Protein AF-A0A0F0GX38-F1 (afdb_monomer)

Sequence (112 aa):
VSAEQLSAAAPGAGDLFELDWVPVPTAAGTDLRPDTVTLPPAPATDPPAAAREIVHRALGTLQQRVAAASEGARLVVVPRGAVALDGVRDLAQAGTRGLVRVAADEHPDCLV

Foldseek 3Di:
DDPVVVVVPFDDPPDPDGDDDDDDPDDPDDPQPAAEDEQDQDDPPPQVVSLVVSLVVLVVVLVVPVVVDDQQHEHEYDQPQCDDPVGRPHNSSVSSVVVLVVVCVVCVSHYD

Nearest PDB structures (foldseek):
  4kwh-assembly1_B  TM=5.825E-01  e=1.080E+00  Streptomyces cyanogenus
  5g4j-assembly1_B  TM=4.603E-01  e=1.976E+00  Paenarthrobacter aurescens TC1
  7s2l-assembly1_C-3  TM=4.080E-01  e=6.614E+00  uncultured bacterium

Structure (mmCIF, N/CA/C/O backbone):
data_AF-A0A0F0GX38-F1
#
_entry.id   AF-A0A0F0GX38-F1
#
loop_
_atom_site.group_PDB
_atom_site.id
_atom_site.type_symbol
_atom_site.label_atom_id
_atom_site.label_alt_id
_atom_site.label_comp_id
_atom_site.label_asym_id
_atom_site.label_entity_id
_atom_site.label_seq_id
_atom_site.pdbx_PDB_ins_code
_atom_site.Cartn_x
_atom_site.Cartn_y
_atom_site.Cartn_z
_atom_site.occupancy
_atom_site.B_iso_or_equiv
_atom_site.auth_seq_id
_atom_site.auth_comp_id
_atom_site.auth_asym_id
_atom_site.auth_atom_id
_atom_site.pdbx_PDB_model_num
ATOM 1 N N . VAL A 1 1 ? -15.459 -4.371 -7.464 1.00 57.16 1 VAL A N 1
ATOM 2 C CA . VAL A 1 1 ? -16.040 -5.725 -7.574 1.00 57.16 1 VAL A CA 1
ATOM 3 C C . VAL A 1 1 ? -17.541 -5.572 -7.420 1.00 57.16 1 VAL A C 1
ATOM 5 O O . VAL A 1 1 ? -17.949 -4.937 -6.455 1.00 57.16 1 VAL A O 1
ATOM 8 N N . SER A 1 2 ? -18.342 -6.016 -8.387 1.00 66.56 2 SER A N 1
ATOM 9 C CA . SER A 1 2 ? -19.810 -5.956 -8.313 1.00 66.56 2 SER A CA 1
ATOM 10 C C . SER A 1 2 ? -20.390 -7.200 -7.627 1.00 66.56 2 SER A C 1
ATOM 12 O O . SER A 1 2 ? -19.735 -8.239 -7.562 1.00 66.56 2 SER A O 1
ATOM 14 N N . ALA A 1 3 ? -21.629 -7.110 -7.131 1.00 66.19 3 ALA A N 1
ATOM 15 C CA . ALA A 1 3 ? -22.336 -8.249 -6.530 1.00 66.19 3 ALA A CA 1
ATOM 16 C C . ALA A 1 3 ? -22.475 -9.429 -7.512 1.00 66.19 3 ALA A C 1
ATOM 18 O O . ALA A 1 3 ? -22.337 -10.588 -7.138 1.00 66.19 3 ALA A O 1
ATOM 19 N N . GLU A 1 4 ? -22.656 -9.116 -8.793 1.00 67.50 4 GLU A N 1
ATOM 20 C CA . GLU A 1 4 ? -22.734 -10.089 -9.881 1.00 67.50 4 GLU A CA 1
ATOM 21 C C . GLU A 1 4 ? -21.400 -10.828 -10.100 1.00 67.50 4 GLU A C 1
ATOM 23 O O . GLU A 1 4 ? -21.388 -12.042 -10.285 1.00 67.50 4 GLU A O 1
ATOM 28 N N . GLN A 1 5 ? -20.261 -10.131 -9.973 1.00 64.94 5 GLN A N 1
ATOM 29 C CA . GLN A 1 5 ? -18.929 -10.751 -10.027 1.00 64.94 5 GLN A CA 1
ATOM 30 C C . GLN A 1 5 ? -18.655 -11.677 -8.834 1.00 64.94 5 GLN A C 1
ATOM 32 O O . GLN A 1 5 ? -17.962 -12.677 -8.993 1.00 64.94 5 GLN A O 1
ATOM 37 N N . LEU A 1 6 ? -19.189 -11.355 -7.651 1.00 63.41 6 LEU A N 1
ATOM 38 C CA . LEU A 1 6 ? -19.097 -12.208 -6.461 1.00 63.41 6 LEU A CA 1
ATOM 39 C C . LEU A 1 6 ? -19.958 -13.467 -6.602 1.00 63.41 6 LEU A C 1
ATOM 41 O O . LEU A 1 6 ? -19.495 -14.562 -6.293 1.00 63.41 6 LEU A O 1
ATOM 45 N N . SER A 1 7 ? -21.177 -13.329 -7.125 1.00 65.00 7 SER A N 1
ATOM 46 C CA . SER A 1 7 ? -22.082 -14.466 -7.316 1.00 65.00 7 SER A CA 1
ATOM 47 C C . SER A 1 7 ? -21.594 -15.437 -8.394 1.00 65.00 7 SER A C 1
ATOM 49 O O . SER A 1 7 ? -21.833 -16.634 -8.283 1.00 65.00 7 SER A O 1
ATOM 51 N N . ALA A 1 8 ? -20.883 -14.946 -9.414 1.00 67.12 8 ALA A N 1
ATOM 52 C CA . ALA A 1 8 ? -20.277 -15.784 -10.450 1.00 67.12 8 ALA A CA 1
ATOM 53 C C . ALA A 1 8 ? -19.110 -16.657 -9.941 1.00 67.12 8 ALA A C 1
ATOM 55 O O . ALA A 1 8 ? -18.725 -17.605 -10.618 1.00 67.12 8 ALA A O 1
ATOM 56 N N . ALA A 1 9 ? -18.549 -16.346 -8.767 1.00 65.50 9 ALA A N 1
ATOM 57 C CA . ALA A 1 9 ? -17.516 -17.147 -8.111 1.00 65.50 9 ALA A CA 1
ATOM 58 C C . ALA A 1 9 ? -18.089 -18.187 -7.126 1.00 65.50 9 ALA A C 1
ATOM 60 O O . ALA A 1 9 ? -17.315 -18.869 -6.453 1.00 65.50 9 ALA A O 1
ATOM 61 N N . ALA A 1 10 ? -19.418 -18.293 -7.003 1.00 65.19 10 ALA A N 1
ATOM 62 C CA . ALA A 1 10 ? -20.049 -19.275 -6.129 1.00 65.19 10 ALA A CA 1
ATOM 63 C C . ALA A 1 10 ? -19.844 -20.706 -6.673 1.00 65.19 10 ALA A C 1
ATOM 65 O O . ALA A 1 10 ? -19.978 -20.918 -7.884 1.00 65.19 10 ALA A O 1
ATOM 66 N N . PRO A 1 11 ? -19.516 -21.684 -5.809 1.00 63.75 11 PRO A N 1
ATOM 67 C CA . PRO A 1 11 ? -19.329 -23.070 -6.224 1.00 63.75 11 PRO A CA 1
ATOM 68 C C . PRO A 1 11 ? -20.618 -23.649 -6.824 1.00 63.75 11 PRO A C 1
ATOM 70 O O . PRO A 1 11 ? -21.731 -23.331 -6.400 1.00 63.75 11 PRO A O 1
ATOM 73 N N . GLY A 1 12 ? -20.464 -24.480 -7.855 1.00 67.50 12 GLY A N 1
ATOM 74 C CA . GLY A 1 12 ? -21.583 -25.109 -8.556 1.00 67.50 12 GLY A CA 1
ATOM 75 C C . GLY A 1 12 ? -22.160 -26.301 -7.788 1.00 67.50 12 GLY A C 1
ATOM 76 O O . GLY A 1 12 ? -21.498 -26.898 -6.940 1.00 67.50 12 GLY A O 1
ATOM 77 N N . ALA A 1 13 ? -23.393 -26.694 -8.121 1.00 61.25 13 ALA A N 1
ATOM 78 C CA . ALA A 1 13 ? -24.022 -27.883 -7.547 1.00 61.25 13 ALA A CA 1
ATOM 79 C C . ALA A 1 13 ? -23.173 -29.139 -7.839 1.00 61.25 13 ALA A C 1
ATOM 81 O O . ALA A 1 13 ? -23.097 -29.585 -8.985 1.00 61.25 13 ALA A O 1
ATOM 82 N N . GLY A 1 14 ? -22.533 -29.690 -6.802 1.00 65.31 14 GLY A N 1
ATOM 83 C CA . GLY A 1 14 ? -21.636 -30.849 -6.894 1.00 65.31 14 GLY A CA 1
ATOM 84 C C . GLY A 1 14 ? -20.295 -30.695 -6.167 1.00 65.31 14 GLY A C 1
ATOM 85 O O . GLY A 1 14 ? -19.586 -31.692 -6.030 1.00 65.31 14 GLY A O 1
ATOM 86 N N . ASP A 1 15 ? -19.950 -29.500 -5.680 1.00 71.62 15 ASP A N 1
ATOM 87 C CA . ASP A 1 15 ? -18.754 -29.315 -4.853 1.00 71.62 15 ASP A CA 1
ATOM 88 C C . ASP A 1 15 ? -18.929 -29.899 -3.442 1.00 71.62 15 ASP A C 1
ATOM 90 O O . ASP A 1 15 ? -19.981 -29.794 -2.814 1.00 71.62 15 ASP A O 1
ATOM 94 N N . LEU A 1 16 ? -17.859 -30.513 -2.927 1.00 74.12 16 LEU A N 1
ATOM 95 C CA . LEU A 1 16 ? -17.801 -31.110 -1.583 1.00 74.12 16 LEU A CA 1
ATOM 96 C C . LEU A 1 16 ? -17.923 -30.078 -0.450 1.00 74.12 16 LEU A C 1
ATOM 98 O O . LEU A 1 16 ? -18.174 -30.458 0.693 1.00 74.12 16 LEU A O 1
ATOM 102 N N . PHE A 1 17 ? -17.732 -28.794 -0.759 1.00 63.66 17 PHE A N 1
ATOM 103 C CA . PHE A 1 17 ? -17.811 -27.687 0.185 1.00 63.66 17 PHE A CA 1
ATOM 104 C C . PHE A 1 17 ? -18.689 -26.576 -0.392 1.00 63.66 17 PHE A C 1
ATOM 106 O O . PHE A 1 17 ? -18.476 -26.132 -1.518 1.00 63.66 17 PHE A O 1
ATOM 113 N N . GLU A 1 18 ? -19.657 -26.115 0.397 1.00 66.62 18 GLU A N 1
ATOM 114 C CA . GLU A 1 18 ? -20.536 -24.997 0.056 1.00 66.62 18 GLU A CA 1
ATOM 115 C C . GLU A 1 18 ? -19.949 -23.693 0.611 1.00 66.62 18 GLU A C 1
ATOM 117 O O . GLU A 1 18 ? -19.464 -23.652 1.746 1.00 66.62 18 GLU A O 1
ATOM 122 N N . LEU A 1 19 ? -19.960 -22.632 -0.198 1.00 68.38 19 LEU A N 1
ATOM 123 C CA . LEU A 1 19 ? -19.465 -21.313 0.186 1.00 68.38 19 LEU A CA 1
ATOM 124 C C . LEU A 1 19 ? -20.644 -20.343 0.233 1.00 68.38 19 LEU A C 1
ATOM 126 O O . LEU A 1 19 ? -21.160 -19.942 -0.809 1.00 68.38 19 LEU A O 1
ATOM 130 N N . ASP A 1 20 ? -21.055 -19.981 1.448 1.00 70.38 20 ASP A N 1
ATOM 131 C CA . ASP A 1 20 ? -22.139 -19.031 1.686 1.00 70.38 20 ASP A CA 1
ATOM 132 C C . ASP A 1 20 ? -21.570 -17.638 1.994 1.00 70.38 20 ASP A C 1
ATOM 134 O O . ASP A 1 20 ? -20.786 -17.444 2.930 1.00 70.38 20 ASP A O 1
ATOM 138 N N . TRP A 1 21 ? -21.941 -16.656 1.174 1.00 79.19 21 TRP A N 1
ATOM 139 C CA . TRP A 1 21 ? -21.519 -15.270 1.348 1.00 79.19 21 TRP A CA 1
ATOM 140 C C . TRP A 1 21 ? -22.539 -14.532 2.210 1.00 79.19 21 TRP A C 1
ATOM 142 O O . TRP A 1 21 ? -23.568 -14.071 1.720 1.00 79.19 21 TRP A O 1
ATOM 152 N N . VA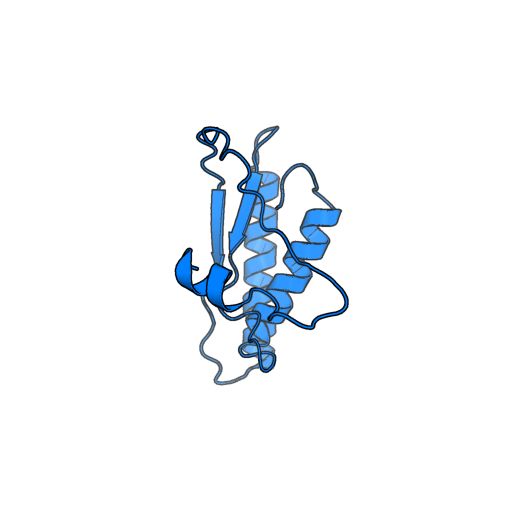L A 1 22 ? -22.223 -14.344 3.490 1.00 79.88 22 VAL A N 1
ATOM 153 C CA . VAL A 1 22 ? -23.079 -13.562 4.390 1.00 79.88 22 VAL A CA 1
ATOM 154 C C . VAL A 1 22 ? -22.703 -12.077 4.313 1.00 79.88 22 VAL A C 1
ATOM 156 O O . VAL A 1 22 ? -21.557 -11.722 4.611 1.00 79.88 22 VAL A O 1
ATOM 159 N N . PRO A 1 23 ? -23.635 -11.177 3.943 1.00 74.19 23 PRO A N 1
ATOM 160 C CA . PRO A 1 23 ? -23.367 -9.747 3.954 1.00 74.19 23 PRO A CA 1
ATOM 161 C C . PRO A 1 23 ? -23.154 -9.267 5.392 1.00 74.19 23 PRO A C 1
ATOM 163 O O . PRO A 1 23 ? -24.031 -9.387 6.248 1.00 74.19 23 PRO A O 1
ATOM 166 N N . VAL A 1 24 ? -21.981 -8.694 5.652 1.00 77.69 24 VAL A N 1
ATOM 167 C CA . VAL A 1 24 ? -21.677 -8.052 6.932 1.00 77.69 24 VAL A CA 1
ATOM 168 C C . VAL A 1 24 ? -22.211 -6.618 6.885 1.00 77.69 24 VAL A C 1
ATOM 170 O O . VAL A 1 24 ? -21.921 -5.912 5.915 1.00 77.69 24 VAL A O 1
ATOM 173 N N . PRO A 1 25 ? -22.976 -6.157 7.895 1.00 76.62 25 PRO A N 1
ATOM 174 C CA . PRO A 1 25 ? -23.422 -4.774 7.959 1.00 76.62 25 PRO A CA 1
ATOM 175 C C . PRO A 1 25 ? -22.223 -3.833 7.877 1.00 76.62 25 PRO A C 1
ATOM 177 O O . PRO A 1 25 ? -21.322 -3.885 8.716 1.00 76.62 25 PRO A O 1
ATOM 180 N N . THR A 1 26 ? -22.207 -2.961 6.872 1.00 68.25 26 THR A N 1
ATOM 181 C CA . THR A 1 26 ? -21.209 -1.900 6.795 1.00 68.25 26 THR A CA 1
ATOM 182 C C . THR A 1 26 ? -21.473 -0.961 7.963 1.00 68.25 26 THR A C 1
ATOM 184 O O . THR A 1 26 ? -22.468 -0.234 7.959 1.00 68.25 26 THR A O 1
ATOM 187 N N . ALA A 1 27 ? -20.620 -0.998 8.990 1.00 67.56 27 ALA A N 1
ATOM 188 C CA . ALA A 1 27 ? -20.652 0.022 10.027 1.00 67.56 27 ALA A CA 1
ATOM 189 C C . ALA A 1 27 ? -20.601 1.387 9.329 1.00 67.56 27 ALA A C 1
ATOM 191 O O . ALA A 1 27 ? -19.811 1.562 8.397 1.00 67.56 27 ALA A O 1
ATOM 192 N N . ALA A 1 28 ? -21.463 2.324 9.739 1.00 63.28 28 ALA A N 1
ATOM 193 C CA . ALA A 1 28 ? -21.345 3.706 9.299 1.00 63.28 28 ALA A CA 1
ATOM 194 C C . ALA A 1 28 ? -19.904 4.118 9.594 1.00 63.28 28 ALA A C 1
ATOM 196 O O . ALA A 1 28 ? -19.503 4.138 10.759 1.00 63.28 28 ALA A O 1
ATOM 197 N N . GLY A 1 29 ? -19.109 4.292 8.536 1.00 55.78 29 GLY A N 1
ATOM 198 C CA . GLY A 1 29 ? -17.690 4.552 8.681 1.00 55.78 29 GLY A CA 1
ATOM 199 C C . GLY A 1 29 ? -17.540 5.737 9.616 1.00 55.78 29 GLY A C 1
ATOM 200 O O . GLY A 1 29 ? -18.181 6.770 9.415 1.00 55.78 29 GLY A O 1
ATOM 201 N N . THR A 1 30 ? -16.724 5.591 10.656 1.00 55.56 30 THR A N 1
ATOM 202 C CA . THR A 1 30 ? -16.123 6.776 11.252 1.00 55.56 30 THR A CA 1
ATOM 203 C C . THR A 1 30 ? -15.525 7.567 10.093 1.00 55.56 30 THR A C 1
ATOM 205 O O . THR A 1 30 ? -14.916 6.965 9.206 1.00 55.56 30 THR A O 1
ATOM 208 N N . ASP A 1 31 ? -15.747 8.883 10.051 1.00 54.47 31 ASP A N 1
ATOM 209 C CA . ASP A 1 31 ? -15.148 9.783 9.056 1.00 54.47 31 ASP A CA 1
ATOM 210 C C . ASP A 1 31 ? -13.638 9.901 9.338 1.00 54.47 31 ASP A C 1
ATOM 212 O O . ASP A 1 31 ? -13.086 10.950 9.659 1.00 54.47 31 ASP A O 1
ATOM 216 N N . LEU A 1 32 ? -12.962 8.753 9.324 1.00 55.75 32 LEU A N 1
ATOM 217 C CA . LEU A 1 32 ? -11.533 8.621 9.262 1.00 55.75 32 LEU A CA 1
ATOM 218 C C . LEU A 1 32 ? -11.194 9.106 7.862 1.00 55.75 32 LEU A C 1
ATOM 220 O O . LEU A 1 32 ? -11.435 8.416 6.873 1.00 55.75 32 LEU A O 1
ATOM 224 N N . ARG A 1 33 ? -10.656 10.320 7.780 1.00 63.19 33 ARG A N 1
ATOM 225 C CA . ARG A 1 33 ? -9.824 10.737 6.656 1.00 63.19 33 ARG A CA 1
ATOM 226 C C . ARG A 1 33 ? -8.412 10.242 6.952 1.00 63.19 33 ARG A C 1
ATOM 228 O O . ARG A 1 33 ? -7.650 10.996 7.558 1.00 63.19 33 ARG A O 1
ATOM 235 N N . PRO A 1 34 ? -8.055 8.991 6.597 1.00 68.50 34 PRO A N 1
ATOM 236 C CA . PRO A 1 34 ? -6.678 8.567 6.711 1.00 68.50 34 PRO A CA 1
ATOM 237 C C . PRO A 1 34 ? -5.831 9.477 5.836 1.00 68.50 34 PRO A C 1
ATOM 239 O O . PRO A 1 34 ? -6.191 9.813 4.699 1.00 68.50 34 PRO A O 1
ATOM 242 N N . ASP A 1 35 ? -4.688 9.867 6.372 1.00 78.12 35 ASP A N 1
ATOM 243 C CA . ASP A 1 35 ? -3.697 10.557 5.576 1.00 78.12 35 ASP A CA 1
ATOM 244 C C . ASP A 1 35 ? -3.194 9.554 4.527 1.00 78.12 35 ASP A C 1
ATOM 246 O O . ASP A 1 35 ? -2.722 8.462 4.848 1.00 78.12 35 ASP A O 1
ATOM 250 N N . THR A 1 36 ? -3.447 9.856 3.255 1.00 79.19 36 THR A N 1
ATOM 251 C CA . THR A 1 36 ? -3.243 8.904 2.160 1.00 79.19 36 THR A CA 1
ATOM 252 C C . THR A 1 36 ? -2.001 9.291 1.384 1.00 79.19 36 THR A C 1
ATOM 254 O O . THR A 1 36 ? -1.928 10.377 0.804 1.00 79.19 36 THR A O 1
ATOM 257 N N . VAL A 1 37 ? -1.040 8.374 1.304 1.00 82.06 37 VAL A N 1
ATOM 258 C CA . VAL A 1 37 ? 0.173 8.561 0.504 1.00 82.06 37 VAL A CA 1
ATOM 259 C C . VAL A 1 37 ? 0.076 7.708 -0.755 1.00 82.06 37 VAL A C 1
ATOM 261 O O . VAL A 1 37 ? 0.015 6.479 -0.703 1.00 82.06 37 VAL A O 1
ATOM 264 N N . THR A 1 38 ? 0.067 8.378 -1.910 1.00 81.44 38 THR A N 1
ATOM 265 C CA . THR A 1 38 ? 0.152 7.728 -3.223 1.00 81.44 38 THR A CA 1
ATOM 266 C C . THR A 1 38 ? 1.578 7.828 -3.742 1.00 81.44 38 THR A C 1
ATOM 268 O O . THR A 1 38 ? 2.121 8.925 -3.864 1.00 81.44 38 THR A O 1
ATOM 271 N N . LEU A 1 39 ? 2.166 6.688 -4.098 1.00 76.44 39 LEU A N 1
ATOM 272 C CA . LEU A 1 39 ? 3.500 6.618 -4.690 1.00 76.44 39 LEU A CA 1
ATOM 273 C C . LEU A 1 39 ? 3.357 6.303 -6.185 1.00 76.44 39 LEU A C 1
ATOM 275 O O . LEU A 1 39 ? 3.016 5.171 -6.535 1.00 76.44 39 LEU A O 1
ATOM 279 N N . PRO A 1 40 ? 3.533 7.289 -7.085 1.00 72.56 40 PRO A N 1
ATOM 280 C CA . PRO A 1 40 ? 3.399 7.059 -8.519 1.00 72.56 40 PRO A CA 1
ATOM 281 C C . PRO A 1 40 ? 4.569 6.214 -9.047 1.00 72.56 40 PRO A C 1
ATOM 283 O O . PRO A 1 40 ? 5.688 6.374 -8.558 1.00 72.56 40 PRO A O 1
ATOM 286 N N . PRO A 1 41 ? 4.343 5.341 -10.045 1.00 70.06 41 PRO A N 1
ATOM 287 C CA . PRO A 1 41 ? 5.412 4.565 -10.668 1.00 70.06 41 PRO A CA 1
ATOM 288 C C . PRO A 1 41 ? 6.442 5.482 -11.338 1.00 70.06 41 PRO A C 1
ATOM 290 O O . PRO A 1 41 ? 6.099 6.549 -11.856 1.00 70.06 41 PRO A O 1
ATOM 293 N N . ALA A 1 42 ? 7.705 5.060 -11.326 1.00 67.94 42 ALA A N 1
ATOM 294 C CA . ALA A 1 42 ? 8.788 5.760 -12.005 1.00 67.94 42 ALA A CA 1
ATOM 295 C C . ALA A 1 42 ? 8.953 5.215 -13.439 1.00 67.94 42 ALA A C 1
ATOM 297 O O . ALA A 1 42 ? 8.875 4.001 -13.637 1.00 67.94 42 ALA A O 1
ATOM 298 N N . PRO A 1 43 ? 9.191 6.070 -14.451 1.00 63.78 43 PRO A N 1
ATOM 299 C CA . PRO A 1 43 ? 9.543 5.602 -15.788 1.00 63.78 43 PRO A CA 1
ATOM 300 C C . PRO A 1 43 ? 10.899 4.884 -15.737 1.00 63.78 43 PRO A C 1
ATOM 302 O O . PRO A 1 43 ? 11.885 5.438 -15.256 1.00 63.78 43 PRO A O 1
ATOM 305 N N . ALA A 1 44 ? 10.950 3.641 -16.214 1.00 62.38 44 ALA A N 1
ATOM 306 C CA . ALA A 1 44 ? 12.124 2.791 -16.057 1.00 62.38 44 ALA A CA 1
ATOM 307 C C . ALA A 1 44 ? 12.948 2.715 -17.350 1.00 62.38 44 ALA A C 1
ATOM 309 O O . ALA A 1 44 ? 12.742 1.829 -18.176 1.00 62.38 44 ALA A O 1
ATOM 310 N N . THR A 1 45 ? 13.912 3.625 -17.506 1.00 71.38 45 THR A N 1
ATOM 311 C CA . THR A 1 45 ? 15.038 3.432 -18.442 1.00 71.38 45 THR A CA 1
ATOM 312 C C . THR A 1 45 ? 16.138 2.565 -17.805 1.00 71.38 45 THR A C 1
ATOM 314 O O . THR A 1 45 ? 16.839 1.850 -18.512 1.00 71.38 45 THR A O 1
ATOM 317 N N . ASP A 1 46 ? 16.242 2.592 -16.467 1.00 84.38 46 ASP A N 1
ATOM 318 C CA . ASP A 1 46 ? 17.125 1.773 -15.618 1.00 84.38 46 ASP A CA 1
ATOM 319 C C . ASP A 1 46 ? 16.324 1.249 -14.397 1.00 84.38 46 ASP A C 1
ATOM 321 O O . ASP A 1 46 ? 16.109 1.989 -13.428 1.00 84.38 46 ASP A O 1
ATOM 325 N N . PRO A 1 47 ? 15.810 0.003 -14.441 1.00 80.25 47 PRO A N 1
ATOM 326 C CA . PRO A 1 47 ? 14.904 -0.514 -13.413 1.00 80.25 47 PRO A CA 1
ATOM 327 C C . PRO A 1 47 ? 15.505 -0.613 -11.995 1.00 80.25 47 PRO A C 1
ATOM 329 O O . PRO A 1 47 ? 14.818 -0.217 -11.050 1.00 80.25 47 PRO A O 1
ATOM 332 N N . PRO A 1 48 ? 16.756 -1.081 -11.784 1.00 84.56 48 PRO A N 1
ATOM 333 C CA . PRO A 1 48 ? 17.399 -1.032 -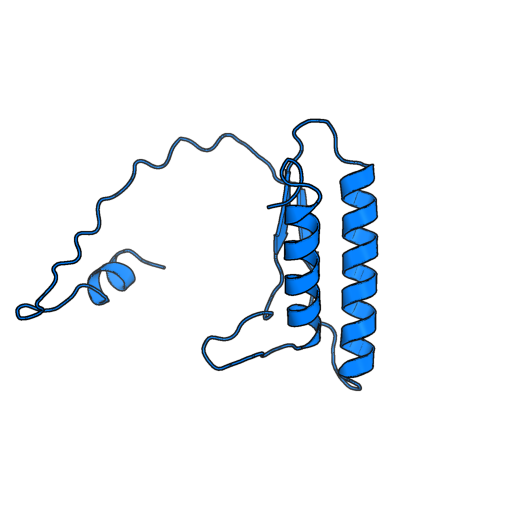10.468 1.00 84.56 48 PRO A CA 1
ATOM 334 C C . PRO A 1 48 ? 17.517 0.376 -9.871 1.00 84.56 48 PRO A C 1
ATOM 336 O O . PRO A 1 48 ? 17.225 0.566 -8.686 1.00 84.56 48 PRO A O 1
ATOM 339 N N . ALA A 1 49 ? 17.921 1.372 -10.668 1.00 84.81 49 ALA A N 1
ATOM 340 C CA . ALA A 1 49 ? 18.026 2.751 -10.190 1.00 84.81 49 ALA A CA 1
ATOM 341 C C . ALA A 1 49 ? 16.649 3.322 -9.819 1.00 84.81 49 ALA A C 1
ATOM 343 O O . ALA A 1 49 ? 16.491 3.887 -8.734 1.00 84.81 49 ALA A O 1
ATOM 344 N N . ALA A 1 50 ? 15.640 3.087 -10.664 1.00 82.50 50 ALA A N 1
ATOM 345 C CA . 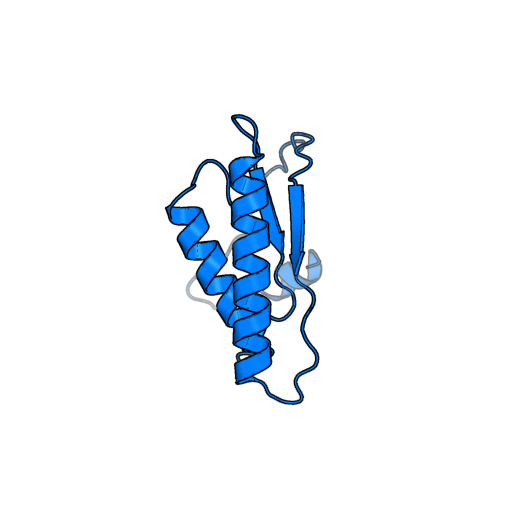ALA A 1 50 ? 14.259 3.489 -10.404 1.00 82.50 50 ALA A CA 1
ATOM 346 C C . ALA A 1 50 ? 13.698 2.846 -9.120 1.00 82.50 50 ALA A C 1
ATOM 348 O O . ALA A 1 50 ? 13.048 3.519 -8.316 1.00 82.50 50 ALA A O 1
ATOM 349 N N . ALA A 1 51 ? 13.999 1.565 -8.881 1.00 83.50 51 ALA A N 1
ATOM 350 C CA . ALA A 1 51 ? 13.616 0.867 -7.657 1.00 83.50 51 ALA A CA 1
ATOM 351 C C . ALA A 1 51 ? 14.274 1.470 -6.411 1.00 83.50 51 ALA A C 1
ATOM 353 O O . ALA A 1 51 ? 13.597 1.733 -5.415 1.00 83.50 51 ALA A O 1
ATOM 354 N N . ARG A 1 52 ? 15.581 1.748 -6.464 1.00 87.25 52 ARG A N 1
ATOM 355 C CA . ARG A 1 52 ? 16.280 2.391 -5.345 1.00 87.25 52 ARG A CA 1
ATOM 356 C C . ARG A 1 52 ? 15.692 3.766 -5.040 1.00 87.25 52 ARG A C 1
ATOM 358 O O . ARG A 1 52 ? 15.474 4.077 -3.867 1.00 87.25 52 ARG A O 1
ATOM 365 N N . GLU A 1 53 ? 15.445 4.571 -6.069 1.00 86.88 53 GLU A N 1
ATOM 366 C CA . GLU A 1 53 ? 14.916 5.925 -5.919 1.00 86.88 53 GLU A CA 1
ATOM 367 C C . GLU A 1 53 ? 13.513 5.920 -5.302 1.00 86.88 53 GLU A C 1
ATOM 369 O O . GLU A 1 53 ? 13.266 6.645 -4.333 1.00 86.88 53 GLU A O 1
ATOM 374 N N . ILE A 1 54 ? 12.603 5.079 -5.807 1.00 86.31 54 ILE A N 1
ATOM 375 C CA . ILE A 1 54 ? 11.226 5.059 -5.306 1.00 86.31 54 ILE A CA 1
ATOM 376 C C . ILE A 1 54 ? 11.155 4.566 -3.861 1.00 86.31 54 ILE A C 1
ATOM 378 O O . ILE A 1 54 ? 10.395 5.119 -3.068 1.00 86.31 54 ILE A O 1
ATOM 382 N N . VAL A 1 55 ? 11.980 3.579 -3.494 1.00 88.31 55 VAL A N 1
ATOM 383 C CA . VAL A 1 55 ? 12.041 3.060 -2.123 1.00 88.31 55 VAL A CA 1
ATOM 384 C C . VAL A 1 55 ? 12.596 4.121 -1.176 1.00 88.31 55 VAL A C 1
ATOM 386 O O . VAL A 1 55 ? 12.026 4.321 -0.107 1.00 88.31 55 VAL A O 1
ATOM 389 N N . HIS A 1 56 ? 13.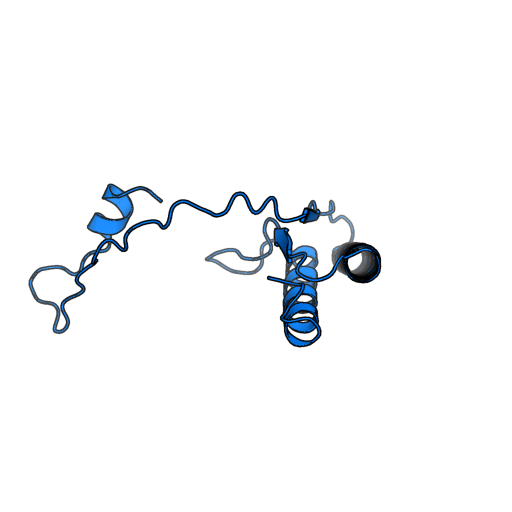640 4.862 -1.568 1.00 90.75 56 HIS A N 1
ATOM 390 C CA . HIS A 1 56 ? 14.163 5.963 -0.746 1.00 90.75 56 HIS A CA 1
ATOM 391 C C . HIS A 1 56 ? 13.129 7.076 -0.564 1.00 90.75 56 HIS A C 1
ATOM 393 O O . HIS A 1 56 ? 12.947 7.582 0.543 1.00 90.75 56 HIS A O 1
ATOM 399 N N . ARG A 1 57 ? 12.416 7.438 -1.635 1.00 88.31 57 ARG A N 1
ATOM 400 C CA . ARG A 1 57 ? 11.349 8.441 -1.574 1.00 88.31 57 ARG A CA 1
ATOM 401 C C . ARG A 1 57 ? 10.198 7.984 -0.675 1.00 88.31 57 ARG A C 1
ATOM 403 O O . ARG A 1 57 ? 9.699 8.774 0.127 1.00 88.3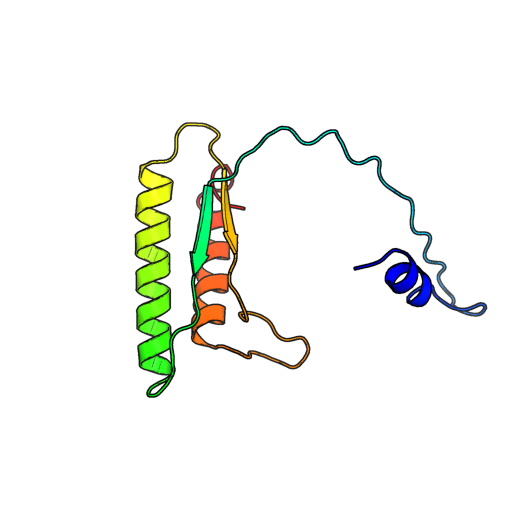1 57 ARG A O 1
ATOM 410 N N . ALA A 1 58 ? 9.798 6.718 -0.790 1.00 87.50 58 ALA A N 1
ATOM 411 C CA . ALA A 1 58 ? 8.777 6.112 0.055 1.00 87.50 58 ALA A CA 1
ATOM 412 C C . ALA A 1 58 ? 9.196 6.130 1.530 1.00 87.50 58 ALA A C 1
ATOM 414 O O . ALA A 1 58 ? 8.421 6.589 2.364 1.00 87.50 58 ALA A O 1
ATOM 415 N N . LEU A 1 59 ? 10.433 5.724 1.835 1.00 91.00 59 LEU A N 1
ATOM 416 C CA . LEU A 1 59 ? 10.981 5.749 3.191 1.00 91.00 59 LEU A CA 1
ATOM 417 C C . LEU A 1 59 ? 10.973 7.159 3.784 1.00 91.00 59 LEU A C 1
ATOM 419 O O . LEU A 1 59 ? 10.442 7.349 4.873 1.00 91.00 59 LEU A O 1
ATOM 423 N N . GLY A 1 60 ? 11.491 8.154 3.059 1.00 91.94 60 GLY A N 1
ATOM 424 C CA . GLY A 1 60 ? 11.503 9.538 3.543 1.00 91.94 60 GLY A CA 1
ATOM 425 C C . GLY A 1 60 ? 10.094 10.092 3.778 1.00 91.94 60 GLY A C 1
ATOM 426 O O . GLY A 1 60 ? 9.846 10.753 4.784 1.00 91.94 60 GLY A O 1
ATOM 427 N N . THR A 1 61 ? 9.145 9.762 2.895 1.00 90.12 61 THR A N 1
ATOM 428 C CA . THR A 1 61 ? 7.737 10.157 3.061 1.00 90.12 61 THR A CA 1
ATOM 429 C C . THR A 1 61 ? 7.125 9.510 4.302 1.00 90.12 61 THR A C 1
ATOM 431 O O . THR A 1 61 ? 6.485 10.196 5.093 1.00 90.12 61 THR A O 1
ATOM 434 N N . LEU A 1 62 ? 7.341 8.207 4.497 1.00 89.44 62 LEU A N 1
ATOM 435 C CA . LEU A 1 62 ? 6.861 7.474 5.669 1.00 89.44 62 LEU A CA 1
ATOM 436 C C . LEU A 1 62 ? 7.433 8.054 6.962 1.00 89.44 62 LEU A C 1
ATOM 438 O O . LEU A 1 62 ? 6.673 8.386 7.864 1.00 89.44 62 LEU A O 1
ATOM 442 N N . GLN A 1 63 ? 8.751 8.252 7.024 1.00 91.31 63 GLN A N 1
ATOM 443 C CA . GLN A 1 63 ? 9.430 8.815 8.193 1.00 91.31 63 GLN A CA 1
ATOM 444 C C . GLN A 1 63 ? 8.894 10.204 8.548 1.00 91.31 63 GLN A C 1
ATOM 446 O O . GLN A 1 63 ? 8.592 10.467 9.710 1.00 91.31 63 GLN A O 1
ATOM 451 N N . GLN A 1 64 ? 8.720 11.079 7.551 1.00 91.25 64 GLN A N 1
ATOM 452 C CA . GLN A 1 64 ? 8.152 12.409 7.766 1.00 91.25 64 GLN A CA 1
ATOM 453 C C . GLN A 1 64 ? 6.728 12.330 8.329 1.00 91.25 64 GLN A C 1
ATOM 455 O O . GLN A 1 64 ? 6.383 13.077 9.242 1.00 91.25 64 GLN A O 1
ATOM 460 N N . ARG A 1 65 ? 5.891 11.448 7.773 1.00 87.25 65 ARG A N 1
ATOM 461 C CA . ARG A 1 65 ? 4.482 11.325 8.164 1.00 87.25 65 ARG A CA 1
ATOM 462 C C . ARG A 1 65 ? 4.325 10.719 9.549 1.00 87.25 65 ARG A C 1
ATOM 464 O O . ARG A 1 65 ? 3.570 11.266 10.340 1.00 87.25 65 ARG A O 1
ATOM 471 N N . VAL A 1 66 ? 5.075 9.664 9.858 1.00 87.56 66 VAL A N 1
ATOM 472 C CA . VAL A 1 66 ? 5.091 9.051 11.193 1.00 87.56 66 VAL A CA 1
ATOM 473 C C . VAL A 1 66 ? 5.577 10.057 12.238 1.00 87.56 66 VAL A C 1
ATOM 475 O O . VAL A 1 66 ? 4.951 10.196 13.281 1.00 87.56 66 VAL A O 1
ATOM 478 N N . ALA A 1 67 ? 6.630 10.829 11.945 1.00 89.12 67 ALA A N 1
ATOM 479 C CA . ALA A 1 67 ? 7.117 11.862 12.862 1.00 89.12 67 ALA A CA 1
ATOM 480 C C . ALA A 1 67 ? 6.115 13.013 13.083 1.00 89.12 67 ALA A C 1
ATOM 482 O O . ALA A 1 67 ? 6.139 13.654 14.131 1.00 89.12 67 ALA A O 1
ATOM 483 N N . ALA A 1 68 ? 5.252 13.290 12.102 1.00 86.56 68 ALA A N 1
ATOM 484 C CA . ALA A 1 68 ? 4.212 14.316 12.180 1.00 86.56 68 ALA A CA 1
ATOM 485 C C . ALA A 1 68 ? 2.854 13.783 12.679 1.00 86.56 68 ALA A C 1
ATOM 487 O O . ALA A 1 68 ? 1.920 14.569 12.856 1.00 86.56 68 ALA A O 1
ATOM 488 N N . ALA A 1 69 ? 2.716 12.469 12.874 1.00 84.25 69 ALA A N 1
ATOM 489 C CA . ALA A 1 69 ? 1.461 11.847 13.259 1.00 84.25 69 ALA A CA 1
ATOM 490 C C . ALA A 1 69 ? 1.078 12.244 14.691 1.00 84.25 69 ALA A C 1
ATOM 492 O O . ALA A 1 69 ? 1.874 12.155 15.622 1.00 84.25 69 ALA A O 1
ATOM 493 N N . SER A 1 70 ? -0.168 12.683 14.866 1.00 79.56 70 SER A N 1
ATOM 494 C CA . SER A 1 70 ? -0.765 12.844 16.195 1.00 79.56 70 SER A CA 1
ATOM 495 C C . SER A 1 70 ? -1.204 11.487 16.747 1.00 79.56 70 SER A C 1
ATOM 497 O O . SER A 1 70 ? -1.400 10.535 15.992 1.00 79.56 70 SER A O 1
ATOM 499 N N . GLU A 1 71 ? -1.391 11.396 18.061 1.00 77.56 71 GLU A N 1
ATOM 500 C CA . GLU A 1 71 ? -1.845 10.167 18.717 1.00 77.56 71 GLU A CA 1
ATOM 501 C C . GLU A 1 71 ? -3.175 9.678 18.106 1.00 77.56 71 GLU A C 1
ATOM 503 O O . GLU A 1 71 ? -4.138 10.437 17.986 1.00 77.56 71 GLU A O 1
ATOM 508 N N . GLY A 1 72 ? -3.206 8.423 17.644 1.00 73.06 72 GLY A N 1
ATOM 509 C CA . GLY A 1 72 ? -4.360 7.823 16.960 1.00 73.06 72 GLY A CA 1
ATOM 510 C C . GLY A 1 72 ? -4.489 8.121 15.457 1.00 73.06 72 GLY A C 1
ATOM 511 O O . GLY A 1 72 ? -5.431 7.632 14.829 1.00 73.06 72 GLY A O 1
ATOM 512 N N . ALA A 1 73 ? -3.570 8.883 14.852 1.00 78.94 73 ALA A N 1
ATOM 513 C CA . ALA A 1 73 ? -3.569 9.112 13.407 1.00 78.94 73 ALA A CA 1
ATOM 514 C C . ALA A 1 73 ? -3.161 7.844 12.635 1.00 78.94 73 ALA A C 1
ATOM 516 O O . ALA A 1 73 ? -2.157 7.205 12.945 1.00 78.94 73 ALA A O 1
ATOM 517 N N . ARG A 1 74 ? -3.934 7.510 11.594 1.00 80.56 74 ARG A N 1
ATOM 518 C CA . ARG A 1 74 ? -3.703 6.356 10.712 1.00 80.56 74 ARG A CA 1
ATOM 519 C C . ARG A 1 74 ? -3.250 6.835 9.331 1.00 80.56 74 ARG A C 1
ATOM 521 O O . ARG A 1 74 ? -3.946 7.628 8.690 1.00 80.56 74 ARG A O 1
ATOM 528 N N . LEU A 1 75 ? -2.112 6.331 8.872 1.00 82.12 75 LEU A N 1
ATOM 529 C CA . LEU A 1 75 ? -1.568 6.529 7.537 1.00 82.12 75 LEU A CA 1
ATOM 530 C C . LEU A 1 75 ? -1.884 5.305 6.673 1.00 82.12 75 LEU A C 1
ATOM 532 O O . LEU A 1 75 ? -1.547 4.182 7.041 1.00 82.12 75 LEU A O 1
ATOM 536 N N . VAL A 1 76 ? -2.491 5.545 5.509 1.00 82.31 76 VAL A N 1
ATOM 537 C CA . VAL A 1 76 ? -2.768 4.512 4.502 1.00 82.31 76 VAL A CA 1
ATOM 538 C C . VAL A 1 76 ? -1.836 4.726 3.315 1.00 82.31 76 VAL A C 1
ATOM 540 O O . VAL A 1 76 ? -1.818 5.804 2.705 1.00 82.31 76 VAL A O 1
ATOM 543 N N . VAL A 1 77 ? -1.081 3.692 2.945 1.00 80.12 77 VAL A N 1
ATOM 544 C CA . VAL A 1 77 ? -0.195 3.740 1.772 1.00 80.12 77 VAL A CA 1
ATOM 545 C C . VAL A 1 77 ? -0.786 2.923 0.635 1.00 80.12 77 VAL A C 1
ATOM 547 O O . VAL A 1 77 ? -0.997 1.720 0.758 1.00 80.12 77 VAL A O 1
ATOM 550 N N . VAL A 1 78 ? -1.013 3.572 -0.508 1.00 78.56 78 VAL A N 1
ATOM 551 C CA . VAL A 1 78 ? -1.611 2.929 -1.687 1.00 78.56 78 VAL A CA 1
ATOM 552 C C . VAL A 1 78 ? -0.565 2.816 -2.799 1.00 78.56 78 VAL A C 1
ATOM 554 O O . VAL A 1 78 ? -0.415 3.743 -3.605 1.00 78.56 78 VAL A O 1
ATOM 557 N N . PRO A 1 79 ? 0.182 1.698 -2.874 1.00 68.69 79 PRO A N 1
ATOM 558 C CA . PRO A 1 79 ? 1.083 1.451 -3.990 1.00 68.69 79 PRO A CA 1
ATOM 559 C C . PRO A 1 79 ? 0.277 1.053 -5.235 1.00 68.69 79 PRO A C 1
ATOM 561 O O . PRO A 1 79 ? -0.581 0.168 -5.187 1.00 68.69 79 PRO A O 1
ATOM 564 N N . ARG A 1 80 ? 0.546 1.687 -6.383 1.00 69.94 80 ARG A N 1
ATOM 565 C CA . ARG A 1 80 ? -0.078 1.311 -7.665 1.00 69.94 80 ARG A CA 1
ATOM 566 C C . ARG A 1 80 ? 0.816 0.345 -8.428 1.00 69.94 80 ARG A C 1
ATOM 568 O O . ARG A 1 80 ? 1.987 0.625 -8.624 1.00 69.94 80 ARG A O 1
ATOM 575 N N . GLY A 1 81 ? 0.254 -0.763 -8.913 1.00 64.56 81 GLY A N 1
ATOM 576 C CA . GLY A 1 81 ? 0.971 -1.699 -9.793 1.00 64.56 81 GLY A CA 1
ATOM 577 C C . GLY A 1 81 ? 1.996 -2.607 -9.099 1.00 64.56 81 GLY A C 1
ATOM 578 O O . GLY A 1 81 ? 2.643 -3.399 -9.776 1.00 64.56 81 GLY A O 1
ATOM 579 N N . ALA A 1 82 ? 2.103 -2.555 -7.763 1.00 58.56 82 ALA A N 1
ATOM 580 C CA . ALA A 1 82 ? 3.008 -3.401 -6.973 1.00 58.56 82 ALA A CA 1
ATOM 581 C C . ALA A 1 82 ? 2.701 -4.906 -7.058 1.00 58.56 82 ALA A C 1
ATOM 583 O O . ALA A 1 82 ? 3.537 -5.731 -6.696 1.00 58.56 82 ALA A O 1
ATOM 584 N N . VAL A 1 83 ? 1.490 -5.270 -7.487 1.00 61.28 83 VAL A N 1
ATOM 585 C CA . VAL A 1 83 ? 1.026 -6.654 -7.600 1.00 61.28 83 VAL A CA 1
ATOM 586 C C . VAL A 1 83 ? 0.269 -6.790 -8.911 1.00 61.28 83 VAL A C 1
ATOM 588 O O . VAL A 1 83 ? -0.677 -6.039 -9.151 1.00 61.28 83 VAL A O 1
ATOM 591 N N . ALA A 1 84 ? 0.668 -7.742 -9.747 1.00 60.66 84 ALA A N 1
ATOM 592 C CA . ALA A 1 84 ? -0.158 -8.236 -10.836 1.00 60.66 84 ALA A CA 1
ATOM 593 C C . ALA A 1 84 ? -0.568 -9.682 -10.526 1.00 60.66 84 ALA A C 1
ATOM 595 O O . ALA A 1 84 ? 0.132 -10.396 -9.807 1.00 60.66 84 ALA A O 1
ATOM 596 N N . LEU A 1 85 ? -1.725 -10.107 -11.036 1.00 62.56 85 LEU A N 1
ATOM 597 C CA . LEU A 1 85 ? -2.224 -11.478 -10.853 1.00 62.56 85 LEU A CA 1
ATOM 598 C C . LEU A 1 85 ? -1.324 -12.517 -11.556 1.00 62.56 85 LEU A C 1
ATOM 600 O O . LEU A 1 85 ? -1.365 -13.697 -11.233 1.00 62.56 85 LEU A O 1
ATOM 604 N N . ASP A 1 86 ? -0.493 -12.049 -12.483 1.00 66.88 86 ASP A N 1
ATOM 605 C CA . ASP A 1 86 ? 0.421 -12.772 -13.362 1.00 66.88 86 ASP A CA 1
ATOM 606 C C . ASP A 1 86 ? 1.912 -12.466 -13.085 1.00 66.88 86 ASP A C 1
ATOM 608 O O . ASP A 1 86 ? 2.781 -12.872 -13.854 1.00 66.88 86 ASP A O 1
ATOM 612 N N . GLY A 1 87 ? 2.238 -11.780 -11.979 1.00 63.88 87 GLY A N 1
ATOM 613 C CA . GLY A 1 87 ? 3.621 -11.510 -11.563 1.00 63.88 87 GLY A CA 1
ATOM 614 C C . GLY A 1 87 ? 3.853 -10.101 -11.011 1.00 63.88 87 GLY A C 1
ATOM 615 O O . GLY A 1 87 ? 2.933 -9.409 -10.579 1.00 63.88 87 GLY A O 1
ATOM 616 N N . VAL A 1 88 ? 5.110 -9.649 -11.001 1.00 62.81 88 VAL A N 1
ATOM 617 C CA . VAL A 1 88 ? 5.460 -8.272 -10.613 1.00 62.81 88 VAL A CA 1
ATOM 618 C C . VAL A 1 88 ? 5.477 -7.400 -11.866 1.00 62.81 88 VAL A C 1
ATOM 620 O O . VAL A 1 88 ? 6.349 -7.555 -12.716 1.00 62.81 88 VAL A O 1
ATOM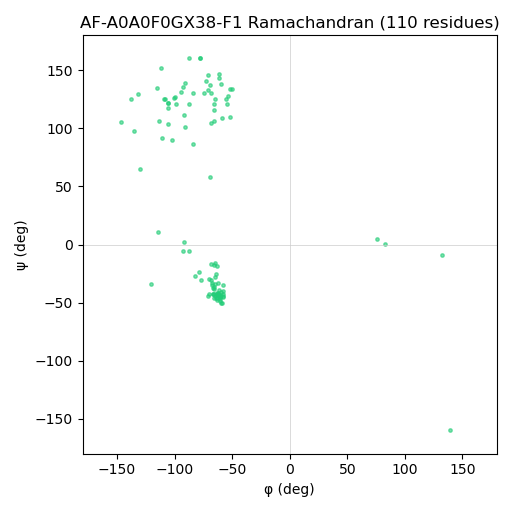 623 N N . ARG A 1 89 ? 4.520 -6.471 -11.978 1.00 66.38 89 ARG A N 1
ATOM 624 C CA . ARG A 1 89 ? 4.475 -5.489 -13.078 1.00 66.38 89 ARG A CA 1
ATOM 625 C C . ARG A 1 89 ? 5.437 -4.319 -12.887 1.00 66.38 89 ARG A C 1
ATOM 627 O O . ARG A 1 89 ? 5.822 -3.695 -13.869 1.00 66.38 89 ARG A O 1
ATOM 634 N N . ASP A 1 90 ? 5.815 -4.034 -11.644 1.00 73.12 90 ASP A N 1
ATOM 635 C CA . ASP A 1 90 ? 6.705 -2.934 -11.286 1.00 73.12 90 ASP A CA 1
ATOM 636 C C . ASP A 1 90 ? 7.560 -3.327 -10.067 1.00 73.12 90 ASP A C 1
ATOM 638 O O . ASP A 1 90 ? 7.084 -3.393 -8.930 1.00 73.12 90 ASP A O 1
ATOM 642 N N . LEU A 1 91 ? 8.840 -3.621 -10.322 1.00 72.94 91 LEU A N 1
ATOM 643 C CA . LEU A 1 91 ? 9.813 -4.013 -9.295 1.00 72.94 91 LEU A CA 1
ATOM 644 C C . LEU A 1 91 ? 10.034 -2.896 -8.265 1.00 72.94 91 LEU A C 1
ATOM 646 O O . LEU A 1 91 ? 10.254 -3.167 -7.083 1.00 72.94 91 LEU A O 1
ATOM 650 N N . ALA A 1 92 ? 9.946 -1.642 -8.708 1.00 75.31 92 ALA A N 1
ATOM 651 C CA . ALA A 1 92 ? 10.118 -0.473 -7.865 1.00 75.31 92 ALA A CA 1
ATOM 652 C C . ALA A 1 92 ? 8.974 -0.403 -6.837 1.00 75.31 92 ALA A C 1
ATOM 654 O O . ALA A 1 92 ? 9.207 -0.278 -5.633 1.00 75.31 92 ALA A O 1
ATOM 655 N N . GLN A 1 93 ? 7.740 -0.6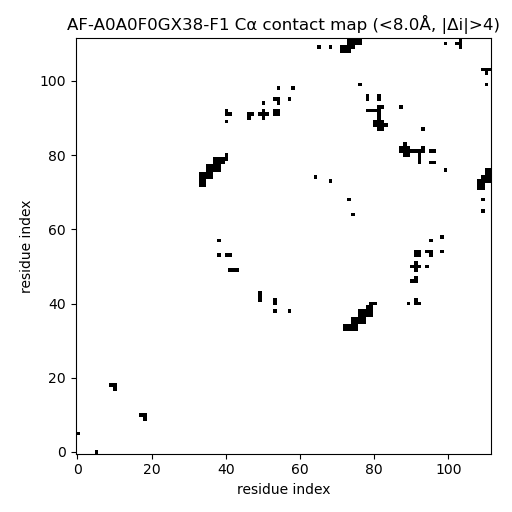13 -7.295 1.00 76.38 93 GLN A N 1
ATOM 656 C CA . GLN A 1 93 ? 6.548 -0.653 -6.441 1.00 76.38 93 GLN A CA 1
ATOM 657 C C . GLN A 1 93 ? 6.495 -1.893 -5.532 1.00 76.38 93 GLN A C 1
ATOM 659 O O . GLN A 1 93 ? 5.971 -1.827 -4.416 1.00 76.38 93 GLN A O 1
ATOM 664 N N . ALA A 1 94 ? 7.073 -3.021 -5.958 1.00 82.31 94 ALA A N 1
ATOM 665 C CA . ALA A 1 94 ? 7.207 -4.204 -5.107 1.00 82.31 94 ALA A CA 1
ATOM 666 C C . ALA A 1 94 ? 8.097 -3.933 -3.878 1.00 82.31 94 ALA A C 1
ATOM 668 O O . ALA A 1 94 ? 7.735 -4.315 -2.762 1.00 82.31 94 ALA A O 1
ATOM 669 N N . GLY A 1 95 ? 9.214 -3.216 -4.060 1.00 84.00 95 GLY A N 1
ATOM 670 C CA . GLY A 1 95 ? 10.087 -2.795 -2.958 1.00 84.00 95 GLY A CA 1
ATOM 671 C C . GLY A 1 95 ? 9.363 -1.907 -1.941 1.00 84.00 95 GLY A C 1
ATOM 672 O O . GLY A 1 95 ? 9.454 -2.135 -0.734 1.00 84.00 95 GLY A O 1
ATOM 673 N N . THR A 1 96 ? 8.560 -0.954 -2.420 1.00 85.06 96 THR A N 1
ATOM 674 C CA . THR A 1 96 ? 7.703 -0.115 -1.569 1.00 85.06 96 THR A CA 1
ATOM 675 C C . THR A 1 96 ? 6.723 -0.942 -0.737 1.00 85.06 96 THR A C 1
ATOM 677 O O . THR A 1 96 ? 6.552 -0.670 0.449 1.00 85.06 96 THR A O 1
ATOM 680 N N . ARG A 1 97 ? 6.098 -1.972 -1.319 1.00 83.56 97 ARG A N 1
ATOM 681 C CA . ARG A 1 97 ? 5.165 -2.841 -0.584 1.00 83.56 97 ARG A CA 1
ATOM 682 C C . ARG A 1 97 ? 5.851 -3.581 0.568 1.00 83.56 97 ARG A C 1
ATOM 684 O O . ARG A 1 97 ? 5.273 -3.678 1.647 1.00 83.56 97 ARG A O 1
ATOM 691 N N . GLY A 1 98 ? 7.064 -4.090 0.343 1.00 88.06 98 GLY A N 1
ATOM 692 C CA . GLY A 1 98 ? 7.867 -4.717 1.397 1.00 88.06 98 GLY A CA 1
ATOM 693 C C . GLY A 1 98 ? 8.180 -3.743 2.533 1.00 88.06 98 GLY A C 1
ATOM 694 O O . GLY A 1 98 ? 7.980 -4.077 3.697 1.00 88.06 98 GLY A O 1
ATOM 695 N N . LEU A 1 99 ? 8.578 -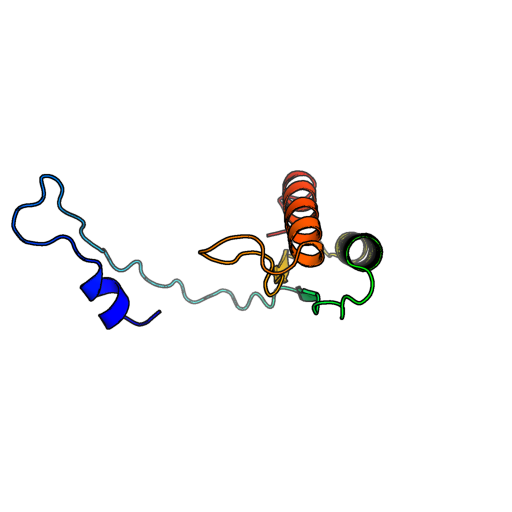2.515 2.189 1.00 89.50 99 LEU A N 1
ATOM 696 C CA . LEU A 1 99 ? 8.868 -1.462 3.162 1.00 89.50 99 LEU A CA 1
ATOM 697 C C . LEU A 1 99 ? 7.648 -1.099 4.020 1.00 89.50 99 LEU A C 1
ATOM 699 O O . LEU A 1 99 ? 7.759 -1.056 5.240 1.00 89.50 99 LEU A O 1
ATOM 703 N N . VAL A 1 100 ? 6.488 -0.862 3.397 1.00 88.62 100 VAL A N 1
ATOM 704 C CA . VAL A 1 100 ? 5.245 -0.516 4.115 1.00 88.62 100 VAL A CA 1
ATOM 705 C C . VAL A 1 100 ? 4.870 -1.606 5.112 1.00 88.62 100 VAL A C 1
ATOM 707 O O . VAL A 1 100 ? 4.463 -1.301 6.224 1.00 88.62 100 VAL A O 1
ATOM 710 N N . ARG A 1 101 ? 5.044 -2.876 4.733 1.00 88.19 101 ARG A N 1
ATOM 711 C CA . ARG A 1 101 ? 4.701 -4.007 5.593 1.00 88.19 101 ARG A CA 1
ATOM 712 C C . ARG A 1 101 ? 5.590 -4.083 6.836 1.00 88.19 101 ARG A C 1
ATOM 714 O O . ARG A 1 101 ? 5.067 -4.279 7.920 1.00 88.19 101 ARG A O 1
ATOM 721 N N . VAL A 1 102 ? 6.899 -3.868 6.688 1.00 91.38 102 VAL A N 1
ATOM 722 C CA . VAL A 1 102 ? 7.819 -3.801 7.839 1.00 91.38 102 VAL A CA 1
ATOM 723 C C . VAL A 1 102 ? 7.507 -2.586 8.716 1.00 91.38 102 VAL A C 1
ATOM 725 O O . VAL A 1 102 ? 7.448 -2.704 9.932 1.00 91.38 102 VAL A O 1
ATOM 728 N N . ALA A 1 103 ? 7.234 -1.429 8.112 1.00 88.25 103 ALA A N 1
ATOM 729 C CA . ALA A 1 103 ? 6.891 -0.227 8.864 1.00 8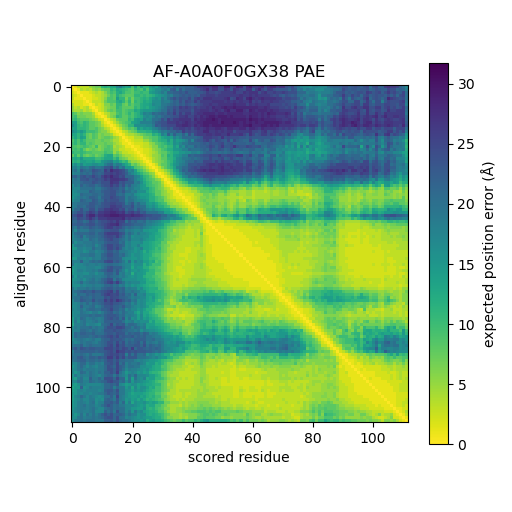8.25 103 ALA A CA 1
ATOM 730 C C . ALA A 1 103 ? 5.557 -0.367 9.628 1.00 88.25 103 ALA A C 1
ATOM 732 O O . ALA A 1 103 ? 5.427 0.170 10.724 1.00 88.25 103 ALA A O 1
ATOM 733 N N . ALA A 1 104 ? 4.583 -1.103 9.081 1.00 88.00 104 ALA A N 1
ATOM 734 C CA . ALA A 1 104 ? 3.334 -1.428 9.770 1.00 88.00 104 ALA A CA 1
ATOM 735 C C . ALA A 1 104 ? 3.554 -2.335 10.990 1.00 88.00 104 ALA A C 1
ATOM 737 O O . ALA A 1 104 ? 2.908 -2.128 12.014 1.00 88.00 104 ALA A O 1
ATOM 738 N N . ASP A 1 105 ? 4.502 -3.274 10.917 1.00 89.69 105 ASP A N 1
ATOM 739 C CA . ASP A 1 105 ? 4.887 -4.098 12.070 1.00 89.69 105 ASP A CA 1
ATOM 740 C C . ASP A 1 105 ? 5.583 -3.260 13.165 1.00 89.69 105 ASP A C 1
ATOM 742 O O . ASP A 1 105 ? 5.385 -3.508 14.354 1.00 89.69 105 ASP A O 1
ATOM 746 N N . GLU A 1 106 ? 6.372 -2.246 12.787 1.00 88.25 106 GLU A N 1
ATOM 747 C CA . GLU A 1 106 ? 7.044 -1.332 13.728 1.00 88.25 106 GLU A CA 1
ATOM 748 C C . GLU A 1 106 ? 6.102 -0.273 14.331 1.00 88.25 106 GLU A C 1
ATOM 750 O O . GLU A 1 106 ? 6.293 0.155 15.472 1.00 88.25 106 GLU A O 1
ATOM 755 N N . HIS A 1 107 ? 5.073 0.146 13.588 1.00 87.12 107 HIS A N 1
ATOM 756 C CA . HIS A 1 107 ? 4.119 1.178 13.999 1.00 87.12 107 HIS A CA 1
ATOM 757 C C . HIS A 1 107 ? 2.657 0.726 13.810 1.00 87.12 107 HIS A C 1
ATOM 759 O O . HIS A 1 107 ? 1.917 1.344 13.032 1.00 87.12 107 HIS A O 1
ATOM 765 N N . PRO A 1 108 ? 2.200 -0.301 14.550 1.00 84.75 108 PRO A N 1
ATOM 766 C CA . PRO A 1 108 ? 0.887 -0.921 14.342 1.00 84.75 108 PRO A CA 1
ATOM 767 C C . PRO A 1 108 ? -0.285 0.035 14.604 1.00 84.75 108 PRO A C 1
ATOM 769 O O . PRO A 1 108 ? -1.365 -0.114 14.035 1.00 84.75 108 PRO A O 1
ATOM 772 N N . ASP A 1 109 ? -0.072 1.059 15.433 1.00 84.25 109 ASP A N 1
ATOM 773 C CA . ASP A 1 109 ? -1.085 2.067 15.740 1.00 84.25 109 ASP A CA 1
ATOM 774 C C . ASP A 1 109 ? -1.101 3.243 14.751 1.00 84.25 109 ASP A C 1
ATOM 776 O O . ASP A 1 109 ? -1.993 4.091 14.816 1.00 84.25 109 ASP A O 1
ATOM 780 N N . CYS A 1 110 ? -0.158 3.295 13.810 1.00 82.50 110 CYS A N 1
ATOM 781 C CA . CYS A 1 110 ? -0.018 4.411 12.876 1.00 82.50 110 CYS A CA 1
ATOM 782 C C . CYS A 1 110 ? -0.155 3.992 11.409 1.00 82.50 110 CYS A C 1
ATOM 784 O O . CYS A 1 110 ? -0.691 4.764 10.621 1.00 82.50 110 CYS A O 1
ATOM 786 N N . LEU A 1 111 ? 0.283 2.792 11.025 1.00 81.06 111 LEU A N 1
ATOM 787 C CA . LEU A 1 111 ? 0.346 2.352 9.626 1.00 81.06 111 LEU A CA 1
ATOM 788 C C . LEU A 1 111 ? -0.601 1.182 9.347 1.00 81.06 111 LEU A C 1
ATOM 790 O O . LEU A 1 111 ? -0.627 0.216 10.107 1.00 81.06 111 LEU A O 1
ATOM 794 N N . VAL A 1 112 ? -1.345 1.267 8.235 1.00 73.06 112 VAL A N 1
ATOM 795 C CA . VAL A 1 112 ? -2.248 0.211 7.731 1.00 73.06 112 VAL A CA 1
ATOM 796 C C . VAL A 1 112 ? -2.199 0.059 6.211 1.00 73.06 112 VAL A C 1
ATOM 798 O O . VAL A 1 112 ? -1.928 1.059 5.500 1.00 73.06 112 VAL A O 1
#

Mean predicted aligned error: 12.13 Å

Solvent-accessible surface area (backbone atoms only — not comparable to full-atom values): 6961 Å² total; per-residue (Å²): 135,54,73,68,63,55,58,72,69,49,73,61,99,84,58,97,64,88,73,81,86,76,86,73,82,78,69,82,70,72,88,72,78,55,53,71,48,76,55,79,79,71,85,64,91,50,58,71,62,39,23,55,51,48,32,53,52,50,49,54,51,48,54,54,47,62,74,67,51,56,94,80,42,46,37,36,68,52,70,57,54,32,68,44,101,86,46,74,75,29,71,30,36,35,50,39,53,55,51,52,54,54,50,23,72,77,33,66,73,34,37,97

Radius of gyration: 18.77 Å; Cα contacts (8 Å, |Δi|>4): 109; chains: 1; bounding box: 42×45×37 Å

pLDDT: mean 75.95, std 10.45, range [54.47, 91.94]

Secondary structure (DSSP, 8-state):
--HHHHHTTSPPTT-SS----PPPP---------EEEEEPPPP-SSHHHHHHHHHHHHHHHHHHHHHHPPTT--EEEEESSS-BTTB-S-HHHHHHHHHHHHHHHH-TTTB-